Protein AF-A0A7C4FM91-F1 (afdb_monomer_lite)

Secondary structure (DSSP, 8-state):
-EEESEEEETTEEEE-HHHHHHHHHH-TT---EEEE-SS-----GGG-TTEEEHHHHHHH--S--------TTS--

pLDDT: mean 87.68, std 8.22, range [59.72, 95.5]

Structure (mmCIF, N/CA/C/O backbone):
data_AF-A0A7C4FM91-F1
#
_entry.id   AF-A0A7C4FM91-F1
#
loop_
_atom_site.group_PDB
_atom_site.id
_atom_site.type_symbol
_atom_site.label_atom_id
_atom_site.label_alt_id
_atom_site.label_comp_id
_atom_site.label_asym_id
_atom_site.label_entity_id
_atom_site.label_seq_id
_atom_site.pdbx_PDB_ins_code
_atom_site.Cartn_x
_atom_site.Cartn_y
_atom_site.Cartn_z
_atom_site.occupancy
_atom_site.B_iso_or_equiv
_atom_site.auth_seq_id
_atom_site.auth_comp_id
_atom_site.auth_asym_id
_atom_site.auth_atom_id
_atom_site.pdbx_PDB_model_num
ATOM 1 N N . MET A 1 1 ? -2.312 3.834 0.329 1.00 93.44 1 MET A N 1
ATOM 2 C CA . MET A 1 1 ? -2.308 2.841 -0.773 1.00 93.44 1 MET A CA 1
ATOM 3 C C . MET A 1 1 ? -1.336 1.733 -0.423 1.00 93.44 1 MET A C 1
ATOM 5 O O . MET A 1 1 ? -0.210 2.046 -0.065 1.00 93.44 1 MET A O 1
ATOM 9 N N . PHE A 1 2 ? -1.760 0.477 -0.533 1.00 94.25 2 PHE A N 1
ATOM 10 C CA . PHE A 1 2 ? -0.875 -0.688 -0.463 1.00 94.25 2 PHE A CA 1
ATOM 11 C C . PHE A 1 2 ? -0.686 -1.235 -1.876 1.00 94.25 2 PHE A C 1
ATOM 13 O O . PHE A 1 2 ? -1.655 -1.306 -2.629 1.00 94.25 2 PHE A O 1
ATOM 20 N N . THR A 1 3 ? 0.544 -1.572 -2.256 1.00 92.75 3 THR A N 1
ATOM 21 C CA . THR A 1 3 ? 0.857 -2.010 -3.623 1.00 92.75 3 THR A CA 1
ATOM 22 C C . THR A 1 3 ? 2.121 -2.869 -3.670 1.00 92.75 3 THR A C 1
ATOM 24 O O . THR A 1 3 ? 2.859 -2.968 -2.691 1.00 92.75 3 THR A O 1
ATOM 27 N N . VAL A 1 4 ? 2.384 -3.472 -4.827 1.00 91.38 4 VAL A N 1
ATOM 28 C CA . VAL A 1 4 ? 3.655 -4.123 -5.174 1.00 91.38 4 VAL A CA 1
ATOM 29 C C . VAL A 1 4 ? 4.373 -3.323 -6.265 1.00 91.38 4 VAL A C 1
ATOM 31 O O . VAL A 1 4 ? 3.793 -2.422 -6.864 1.00 91.38 4 VAL A O 1
ATOM 34 N N . TYR A 1 5 ? 5.633 -3.642 -6.555 1.00 85.56 5 TYR A N 1
ATOM 35 C CA . TYR A 1 5 ? 6.320 -3.073 -7.726 1.00 85.56 5 TYR A CA 1
ATOM 36 C C . TYR A 1 5 ? 5.923 -3.765 -9.036 1.00 85.56 5 TYR A C 1
ATOM 38 O O . TYR A 1 5 ? 5.855 -3.168 -10.111 1.00 85.56 5 TYR A O 1
ATOM 46 N N . GLY A 1 6 ? 5.638 -5.055 -8.934 1.00 88.50 6 GLY A N 1
ATOM 47 C CA . GLY A 1 6 ? 5.261 -5.896 -10.045 1.00 88.50 6 GLY A CA 1
ATOM 48 C C . GLY A 1 6 ? 4.833 -7.263 -9.555 1.00 88.50 6 GLY A C 1
ATOM 49 O O . GLY A 1 6 ? 4.928 -7.569 -8.365 1.00 88.50 6 GLY A O 1
ATOM 50 N N . TYR A 1 7 ? 4.363 -8.083 -10.480 1.00 90.31 7 TYR A N 1
ATOM 51 C CA . TYR A 1 7 ? 3.897 -9.430 -10.186 1.00 90.31 7 TYR A CA 1
ATOM 52 C C . TYR A 1 7 ? 4.294 -10.397 -11.306 1.00 90.31 7 TYR A C 1
ATOM 54 O O . TYR A 1 7 ? 4.416 -9.988 -12.466 1.00 90.31 7 TYR A O 1
ATOM 62 N N . PRO A 1 8 ? 4.510 -11.683 -10.990 1.00 91.44 8 PRO A N 1
ATOM 63 C CA . PRO A 1 8 ? 4.721 -12.701 -11.992 1.00 91.44 8 PRO A CA 1
ATOM 64 C C . PRO A 1 8 ? 3.368 -13.137 -12.561 1.00 91.44 8 PRO A C 1
ATOM 66 O O . PRO A 1 8 ? 2.422 -13.430 -11.834 1.00 91.44 8 PRO A O 1
ATOM 69 N N . TYR A 1 9 ? 3.276 -13.220 -13.881 1.00 93.25 9 TYR A N 1
ATOM 70 C CA . TYR A 1 9 ? 2.121 -13.763 -14.578 1.00 93.25 9 TYR A CA 1
ATOM 71 C C . TYR A 1 9 ? 2.584 -14.495 -15.833 1.00 93.25 9 TYR A C 1
ATOM 73 O O . TYR A 1 9 ? 3.371 -13.972 -16.619 1.00 93.25 9 TYR A O 1
ATOM 81 N N . LYS A 1 10 ? 2.131 -15.742 -16.011 1.00 95.25 10 LYS A N 1
ATOM 82 C CA . LYS A 1 10 ? 2.489 -16.593 -17.165 1.00 95.25 10 LYS A CA 1
ATOM 83 C C . LYS A 1 10 ? 4.004 -16.645 -17.450 1.00 95.25 10 LYS A C 1
ATOM 85 O O . LYS A 1 10 ? 4.433 -16.523 -18.594 1.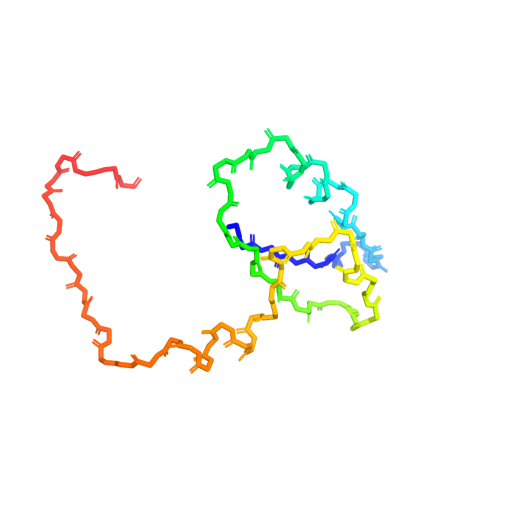00 95.25 10 LYS A O 1
ATOM 90 N N . GLY A 1 11 ? 4.814 -16.794 -16.398 1.00 92.88 11 GLY A N 1
ATOM 91 C CA . GLY A 1 11 ? 6.276 -16.898 -16.505 1.00 92.88 11 GLY A CA 1
ATOM 92 C C . GLY A 1 11 ? 7.004 -15.587 -16.824 1.00 92.88 11 GLY A C 1
ATOM 93 O O . GLY A 1 11 ? 8.200 -15.616 -17.098 1.00 92.88 11 GLY A O 1
ATOM 94 N N . LYS A 1 12 ? 6.312 -14.441 -16.798 1.00 91.38 12 LYS A N 1
ATOM 95 C CA . LYS A 1 12 ? 6.893 -13.108 -17.014 1.00 91.38 12 LYS A CA 1
ATOM 96 C C . LYS A 1 12 ? 6.612 -12.202 -15.823 1.00 91.38 12 LYS A C 1
ATOM 98 O O . LYS A 1 12 ? 5.566 -12.324 -15.195 1.00 91.38 12 LYS A O 1
ATOM 103 N N . VAL A 1 13 ? 7.523 -11.279 -15.534 1.00 90.56 13 VAL A N 1
ATOM 104 C CA . VAL A 1 13 ? 7.310 -10.241 -14.518 1.00 90.56 13 VAL A CA 1
ATOM 105 C C . VAL A 1 13 ? 6.717 -9.003 -15.180 1.00 90.56 13 VAL A C 1
ATOM 107 O O . VAL A 1 13 ? 7.281 -8.479 -16.139 1.00 90.56 13 VAL A O 1
ATOM 110 N N . TYR A 1 14 ? 5.589 -8.536 -14.653 1.00 89.19 14 TYR A N 1
ATOM 111 C CA . TYR A 1 14 ? 4.923 -7.314 -15.085 1.00 89.19 14 TYR A CA 1
ATOM 112 C C . TYR A 1 14 ? 5.142 -6.223 -14.048 1.00 89.19 14 TYR A C 1
ATOM 114 O O . TYR A 1 14 ? 4.829 -6.416 -12.875 1.00 89.19 14 TYR A O 1
ATOM 122 N N . SER A 1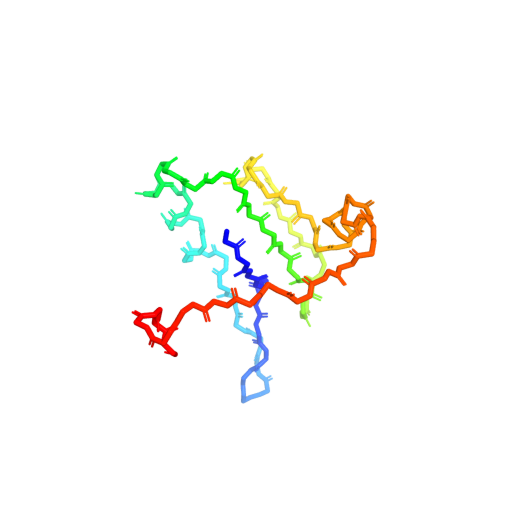 15 ? 5.671 -5.080 -14.482 1.00 87.62 15 SER A N 1
ATOM 123 C CA . SER A 1 15 ? 5.779 -3.891 -13.636 1.00 87.62 15 SER A CA 1
ATOM 124 C C . SER A 1 15 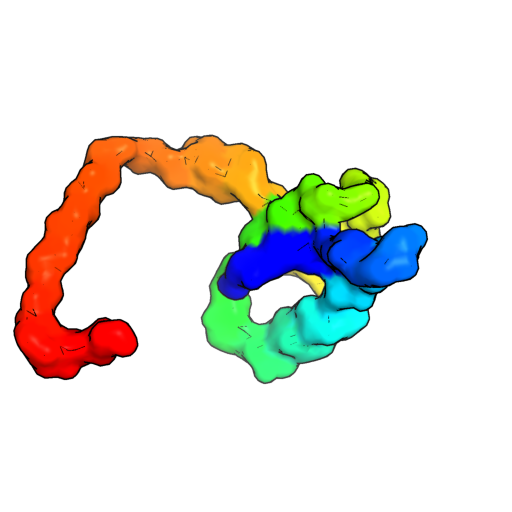? 4.429 -3.189 -13.545 1.00 87.62 15 SER A C 1
ATOM 126 O O . SER A 1 15 ? 3.754 -3.008 -14.558 1.00 87.62 15 SER A O 1
ATOM 128 N N . ILE A 1 16 ? 4.062 -2.763 -12.338 1.00 88.25 16 ILE A N 1
ATOM 129 C CA . ILE A 1 16 ? 2.914 -1.879 -12.097 1.00 88.25 16 ILE A CA 1
ATOM 130 C C . ILE A 1 16 ? 3.343 -0.467 -11.687 1.00 88.25 16 ILE A C 1
ATOM 132 O O . ILE A 1 16 ? 2.495 0.371 -11.384 1.00 88.25 16 ILE A O 1
ATOM 136 N N . SER A 1 17 ? 4.652 -0.191 -11.720 1.00 84.69 17 SER A N 1
ATOM 137 C CA . SER A 1 17 ? 5.217 1.108 -11.354 1.00 84.69 17 SER A CA 1
ATOM 138 C C . SER A 1 17 ? 4.580 2.293 -12.094 1.00 84.69 17 SER A C 1
ATOM 140 O O . SER A 1 17 ? 4.165 3.235 -11.417 1.00 84.69 17 SER A O 1
ATOM 142 N N . PRO A 1 18 ? 4.391 2.255 -13.435 1.00 87.44 18 PRO A N 1
ATOM 143 C CA . PRO A 1 18 ? 3.800 3.382 -14.160 1.00 87.44 18 PRO A CA 1
ATOM 144 C C . PRO A 1 18 ? 2.400 3.752 -13.652 1.00 87.44 18 PRO A C 1
ATOM 146 O O . PRO A 1 18 ? 2.131 4.919 -13.376 1.00 87.44 18 PRO A O 1
ATOM 149 N N . ASN A 1 19 ? 1.544 2.750 -13.435 1.00 89.81 19 ASN A N 1
ATOM 150 C CA . ASN A 1 19 ? 0.176 2.952 -12.953 1.00 89.81 19 ASN A CA 1
ATOM 151 C C . ASN A 1 19 ? 0.171 3.521 -11.529 1.00 89.81 19 ASN A C 1
ATOM 153 O O . ASN A 1 19 ? -0.605 4.415 -11.204 1.00 89.81 19 ASN A O 1
ATOM 157 N N . MET A 1 20 ? 1.054 3.013 -10.669 1.00 89.00 20 MET A N 1
ATOM 158 C CA . MET A 1 20 ? 1.196 3.505 -9.302 1.00 89.00 20 MET A CA 1
ATOM 159 C C . MET A 1 20 ? 1.637 4.978 -9.272 1.00 89.00 20 MET A C 1
ATOM 161 O O . MET A 1 20 ? 1.088 5.751 -8.488 1.00 89.00 20 MET A O 1
ATOM 165 N N . ILE A 1 21 ? 2.597 5.373 -10.115 1.00 89.50 21 ILE A N 1
ATOM 166 C CA . ILE A 1 21 ? 3.059 6.765 -10.228 1.00 89.50 21 ILE A CA 1
ATOM 167 C C . ILE A 1 21 ? 1.923 7.674 -10.708 1.00 89.50 21 ILE A C 1
ATOM 169 O O . ILE A 1 21 ? 1.719 8.756 -10.155 1.00 89.50 21 ILE A O 1
ATOM 173 N N . GLU A 1 22 ? 1.156 7.235 -11.704 1.00 92.31 22 GLU A N 1
ATOM 174 C CA . GLU A 1 22 ? 0.007 7.981 -12.215 1.00 92.31 22 GLU A CA 1
ATOM 175 C C . GLU A 1 22 ? -1.066 8.194 -11.138 1.00 92.31 22 GLU A C 1
ATOM 177 O O . GLU A 1 22 ? -1.520 9.322 -10.935 1.00 92.31 22 GLU A O 1
ATOM 182 N N . ILE A 1 23 ? -1.416 7.148 -10.384 1.00 92.44 23 ILE A N 1
ATOM 183 C CA . ILE A 1 23 ? -2.362 7.241 -9.264 1.00 92.44 23 ILE A CA 1
ATOM 184 C C . ILE A 1 23 ? -1.825 8.189 -8.185 1.00 92.44 23 ILE A C 1
ATOM 186 O O . ILE A 1 23 ? -2.541 9.081 -7.735 1.00 92.44 23 ILE A O 1
ATOM 190 N N . ALA A 1 24 ? -0.558 8.045 -7.790 1.00 90.94 24 ALA A N 1
ATOM 191 C CA . ALA A 1 24 ? 0.050 8.877 -6.753 1.00 90.94 24 ALA A CA 1
ATOM 192 C C . ALA A 1 24 ? 0.064 10.373 -7.112 1.00 90.94 24 ALA A C 1
ATOM 194 O O . ALA A 1 24 ? -0.080 11.213 -6.223 1.00 90.94 24 ALA A O 1
ATOM 195 N N . ARG A 1 25 ? 0.208 10.711 -8.401 1.00 91.50 25 ARG A N 1
ATOM 196 C CA . ARG A 1 25 ? 0.153 12.099 -8.892 1.00 91.50 25 ARG A CA 1
ATOM 197 C C . ARG A 1 25 ? -1.266 12.670 -8.915 1.00 91.50 25 ARG A C 1
ATOM 199 O O . ARG A 1 25 ? -1.430 13.861 -8.678 1.00 91.50 25 ARG A O 1
ATOM 206 N N . ASN A 1 26 ? -2.271 11.840 -9.193 1.00 94.81 26 ASN A N 1
ATOM 207 C CA . ASN A 1 26 ? -3.653 12.287 -9.400 1.00 94.81 26 ASN A CA 1
ATOM 208 C C . ASN A 1 26 ? -4.563 12.132 -8.169 1.00 94.81 26 ASN A C 1
ATOM 210 O O . ASN A 1 26 ? -5.686 12.631 -8.179 1.00 94.81 26 ASN A O 1
ATOM 214 N N . VAL A 1 27 ? -4.098 11.481 -7.099 1.00 94.69 27 VAL A N 1
ATOM 215 C CA . VAL A 1 27 ? -4.843 11.328 -5.838 1.00 94.69 27 VAL A CA 1
ATOM 216 C C . VAL A 1 27 ? -4.169 12.159 -4.736 1.00 94.69 27 VAL A C 1
ATOM 218 O O . VAL A 1 27 ? -3.358 11.634 -3.971 1.00 94.69 27 VAL A O 1
ATOM 221 N N . PRO A 1 28 ? -4.477 13.464 -4.613 1.00 90.75 28 PRO A N 1
ATOM 222 C CA . PRO A 1 28 ? -3.818 14.342 -3.642 1.00 90.75 28 PRO A CA 1
ATOM 223 C C . PRO A 1 28 ? -4.096 13.952 -2.182 1.00 90.75 28 PRO A C 1
ATOM 225 O O . PRO A 1 28 ? -3.237 14.169 -1.327 1.00 90.75 28 PRO A O 1
ATOM 228 N N . SER A 1 29 ? -5.247 13.323 -1.908 1.00 95.31 29 SER A N 1
ATOM 229 C CA . SER A 1 29 ? -5.615 12.777 -0.592 1.00 95.31 29 SER A CA 1
ATOM 230 C C . SER A 1 29 ? -4.803 11.544 -0.186 1.00 95.31 29 SER A C 1
ATOM 232 O O . SER A 1 29 ? -4.936 11.059 0.933 1.00 95.31 29 SER A O 1
ATOM 234 N N . LEU A 1 30 ? -3.959 11.010 -1.072 1.00 94.12 30 LEU A N 1
ATOM 235 C CA . LEU A 1 30 ? -3.111 9.875 -0.752 1.00 94.12 30 LEU A CA 1
ATOM 236 C C . LEU A 1 30 ? -2.018 10.298 0.235 1.00 94.12 30 LEU A C 1
ATOM 238 O O . LEU A 1 30 ? -1.102 11.035 -0.125 1.00 94.12 30 LEU A O 1
ATOM 242 N N . GLU A 1 31 ? -2.100 9.819 1.473 1.00 93.81 31 GLU A N 1
ATOM 243 C CA . GLU A 1 31 ? -1.165 10.205 2.541 1.00 93.81 31 GLU A CA 1
ATOM 244 C C . GLU A 1 31 ? 0.111 9.360 2.558 1.00 93.81 31 GLU A C 1
ATOM 246 O O . GLU A 1 31 ? 1.207 9.887 2.730 1.00 93.81 31 GLU A O 1
ATOM 251 N N . LYS A 1 32 ? -0.024 8.049 2.348 1.00 93.75 32 LYS A N 1
ATOM 252 C CA . LYS A 1 32 ? 1.082 7.091 2.428 1.00 93.75 32 LYS A CA 1
ATOM 253 C C . LYS A 1 32 ? 0.941 6.004 1.366 1.00 93.75 32 LYS A C 1
ATOM 255 O O . LYS A 1 32 ? -0.164 5.517 1.082 1.00 93.75 32 LYS A O 1
ATOM 260 N N . ILE A 1 33 ? 2.072 5.616 0.787 1.00 93.75 33 ILE A N 1
ATOM 261 C CA . ILE A 1 33 ? 2.191 4.506 -0.157 1.00 93.75 33 ILE A CA 1
ATOM 262 C C . ILE A 1 33 ? 3.060 3.442 0.503 1.00 93.75 33 ILE A C 1
ATOM 264 O O . ILE A 1 33 ? 4.197 3.707 0.867 1.00 93.75 33 ILE A O 1
ATOM 268 N N . ILE A 1 34 ? 2.519 2.246 0.690 1.00 94.12 34 ILE A N 1
ATOM 269 C CA . ILE A 1 34 ? 3.235 1.136 1.313 1.00 94.12 34 ILE A CA 1
ATOM 270 C C . ILE A 1 34 ? 3.493 0.099 0.228 1.00 94.12 34 ILE A C 1
ATOM 272 O O . ILE A 1 34 ? 2.548 -0.437 -0.360 1.00 94.12 34 ILE A O 1
ATOM 276 N N . VAL A 1 35 ? 4.772 -0.138 -0.064 1.00 91.62 35 VAL A N 1
ATOM 277 C CA . VAL A 1 35 ? 5.213 -0.982 -1.180 1.00 91.62 35 VAL A CA 1
ATOM 278 C C . VAL A 1 35 ? 5.771 -2.303 -0.659 1.00 91.62 35 VAL A C 1
ATOM 280 O O . VAL A 1 35 ? 6.700 -2.325 0.149 1.00 91.62 35 VAL A O 1
ATOM 283 N N . VAL A 1 36 ? 5.227 -3.411 -1.157 1.00 91.38 36 VAL A N 1
ATOM 284 C CA . VAL A 1 36 ? 5.728 -4.770 -0.919 1.00 91.38 36 VAL A CA 1
ATOM 285 C C . VAL A 1 36 ? 6.632 -5.187 -2.088 1.00 91.38 36 VAL A C 1
ATOM 287 O O . VAL A 1 36 ? 6.220 -5.158 -3.253 1.00 91.38 36 VAL A O 1
ATOM 290 N N . LEU A 1 37 ? 7.870 -5.595 -1.798 1.00 86.12 37 LEU A N 1
ATOM 291 C CA . LEU A 1 37 ? 8.838 -6.048 -2.807 1.00 86.12 37 LEU A CA 1
ATOM 292 C C . LEU A 1 37 ? 8.576 -7.507 -3.197 1.00 86.12 37 LEU A C 1
ATOM 294 O O . LEU A 1 37 ? 9.168 -8.432 -2.655 1.00 86.12 37 LEU A O 1
ATOM 298 N N . TYR A 1 38 ? 7.654 -7.716 -4.135 1.00 86.50 38 TYR A N 1
ATOM 299 C CA . TYR A 1 38 ? 7.192 -9.062 -4.484 1.00 86.50 38 TYR A CA 1
ATOM 300 C C . TYR A 1 38 ? 8.061 -9.804 -5.521 1.00 86.50 38 TYR A C 1
ATOM 302 O O . TYR A 1 38 ? 8.135 -11.028 -5.487 1.00 86.50 38 TYR A O 1
ATOM 310 N N . VAL A 1 39 ? 8.706 -9.094 -6.458 1.00 81.00 39 VAL A N 1
ATOM 311 C CA . VAL A 1 39 ? 9.411 -9.715 -7.608 1.00 81.00 39 VAL A CA 1
ATOM 312 C C . VAL A 1 39 ? 10.809 -9.164 -7.910 1.00 81.00 39 VAL A C 1
ATOM 314 O O . VAL A 1 39 ? 11.556 -9.838 -8.613 1.00 81.00 39 VAL A O 1
ATOM 317 N N . ASN A 1 40 ? 11.175 -7.962 -7.439 1.00 65.75 40 ASN A N 1
ATOM 318 C CA . ASN A 1 40 ? 12.541 -7.419 -7.532 1.00 65.75 40 ASN A CA 1
ATOM 319 C C . ASN A 1 40 ? 12.718 -6.159 -6.654 1.00 65.75 40 ASN A C 1
ATOM 321 O O . ASN A 1 40 ? 11.749 -5.432 -6.438 1.00 65.75 40 ASN A O 1
ATOM 325 N N . GLU A 1 41 ? 13.949 -5.900 -6.195 1.00 59.72 41 GLU A N 1
ATOM 326 C CA . GLU A 1 41 ? 14.300 -4.933 -5.131 1.00 59.72 41 GLU A CA 1
ATOM 327 C C . GLU A 1 41 ? 14.812 -3.573 -5.641 1.00 59.72 41 GLU A C 1
ATOM 329 O O . GLU A 1 41 ? 14.860 -2.600 -4.890 1.00 59.72 41 GLU A O 1
ATOM 334 N N . ASN A 1 42 ? 15.187 -3.474 -6.921 1.00 63.59 42 ASN A N 1
ATOM 335 C CA . ASN A 1 42 ? 15.794 -2.259 -7.469 1.00 63.59 42 ASN A CA 1
ATOM 336 C C . ASN A 1 42 ? 14.730 -1.279 -7.972 1.00 63.59 42 ASN A C 1
ATOM 338 O O . ASN A 1 42 ? 14.267 -1.355 -9.113 1.00 63.59 42 ASN A O 1
ATOM 342 N N . MET A 1 43 ? 14.343 -0.357 -7.092 1.00 63.50 43 MET A N 1
ATOM 343 C CA . MET A 1 43 ? 13.329 0.658 -7.349 1.00 63.50 43 MET A CA 1
ATOM 344 C C . MET A 1 43 ? 13.926 2.067 -7.289 1.00 63.50 43 MET A C 1
ATOM 346 O O . MET A 1 43 ? 14.657 2.412 -6.361 1.00 63.50 43 MET A O 1
ATOM 350 N N . ALA A 1 44 ? 13.584 2.904 -8.270 1.00 64.69 44 ALA A N 1
ATOM 351 C CA . ALA A 1 44 ? 13.869 4.334 -8.225 1.00 64.69 44 ALA A CA 1
ATOM 352 C C . ALA A 1 44 ? 12.790 5.042 -7.384 1.00 64.69 44 ALA A C 1
ATOM 354 O O . ALA A 1 44 ? 11.708 5.363 -7.871 1.00 64.69 44 ALA A O 1
ATOM 355 N N . TRP A 1 45 ? 13.079 5.263 -6.101 1.00 70.12 45 TRP A N 1
ATOM 356 C CA . TRP A 1 45 ? 12.148 5.845 -5.119 1.00 70.12 45 TRP A CA 1
ATOM 357 C C . TRP A 1 45 ? 11.859 7.338 -5.320 1.00 70.12 45 TRP A C 1
ATOM 359 O O . TRP A 1 45 ? 10.900 7.866 -4.761 1.00 70.12 45 TRP A O 1
ATOM 369 N N . SER A 1 46 ? 12.659 8.030 -6.136 1.00 76.12 46 SER A N 1
ATOM 370 C CA . SER A 1 46 ? 12.566 9.482 -6.332 1.00 76.12 46 SER A CA 1
ATOM 371 C C . SER A 1 46 ? 11.225 9.951 -6.901 1.00 76.12 46 SER A C 1
ATOM 373 O O . SER A 1 46 ? 10.854 11.104 -6.704 1.00 76.12 46 SER A O 1
ATOM 375 N N . GLU A 1 47 ? 10.482 9.082 -7.591 1.00 78.81 47 GLU A N 1
ATOM 376 C CA . GLU A 1 47 ? 9.186 9.433 -8.185 1.00 78.81 47 GLU A CA 1
ATOM 377 C C . GLU A 1 47 ? 7.998 9.284 -7.219 1.00 78.81 47 GLU A C 1
ATOM 379 O O . GLU A 1 47 ? 6.876 9.657 -7.566 1.00 78.81 47 GLU A O 1
ATOM 384 N N . LEU A 1 48 ? 8.223 8.759 -6.007 1.00 83.94 48 LEU A N 1
ATOM 385 C CA . LEU A 1 48 ? 7.175 8.460 -5.027 1.00 83.94 48 LEU A CA 1
ATOM 386 C C . LEU A 1 48 ? 7.575 8.942 -3.624 1.00 83.94 48 LEU A C 1
ATOM 388 O O . LEU A 1 48 ? 7.856 8.132 -2.743 1.00 83.94 48 LEU A O 1
ATOM 392 N N . PRO A 1 49 ? 7.547 10.259 -3.362 1.00 79.94 49 PRO A N 1
ATOM 393 C CA . PRO A 1 49 ? 8.035 10.827 -2.101 1.00 79.94 49 PRO A CA 1
ATOM 394 C C . PRO A 1 49 ? 7.230 10.407 -0.857 1.00 79.94 49 PRO A C 1
ATOM 396 O O . PRO A 1 49 ? 7.690 10.599 0.261 1.00 79.94 49 PRO A O 1
ATOM 399 N N . LYS A 1 50 ? 6.026 9.844 -1.035 1.00 89.94 50 LYS A N 1
ATOM 400 C CA . LYS A 1 50 ? 5.165 9.325 0.046 1.00 89.94 50 LYS A CA 1
ATOM 401 C C . LYS A 1 50 ? 5.294 7.807 0.238 1.00 89.94 50 LYS A C 1
ATOM 403 O O . LYS A 1 50 ? 4.487 7.220 0.965 1.00 89.94 50 LYS A O 1
ATOM 408 N N . ALA A 1 51 ? 6.222 7.164 -0.473 1.00 90.69 51 ALA A N 1
ATOM 409 C CA . ALA A 1 51 ? 6.398 5.722 -0.432 1.00 90.69 51 ALA A CA 1
ATOM 410 C C . ALA A 1 51 ? 7.384 5.285 0.648 1.00 90.69 51 ALA A C 1
ATOM 412 O O . ALA A 1 51 ? 8.464 5.851 0.781 1.00 90.69 51 ALA A O 1
ATOM 413 N N . ILE A 1 52 ? 6.995 4.241 1.374 1.00 91.94 52 ILE A N 1
ATOM 414 C CA . ILE A 1 52 ? 7.843 3.492 2.298 1.00 91.94 52 ILE A CA 1
ATOM 415 C C . ILE A 1 52 ? 7.734 2.001 1.990 1.00 91.94 52 ILE A C 1
ATOM 417 O O . ILE A 1 52 ? 6.744 1.534 1.405 1.00 91.94 52 ILE A O 1
ATOM 421 N N . LEU A 1 53 ? 8.738 1.241 2.412 1.00 91.19 53 LEU A N 1
ATOM 422 C CA . LEU A 1 53 ? 8.688 -0.211 2.311 1.00 91.19 53 LEU A CA 1
ATOM 423 C C . LEU A 1 53 ? 7.716 -0.794 3.335 1.00 91.19 53 LEU A C 1
ATOM 425 O O . LEU A 1 53 ? 7.563 -0.285 4.446 1.00 91.19 53 LEU A O 1
ATOM 429 N N . PHE A 1 54 ? 7.087 -1.913 2.984 1.00 91.94 54 PHE A N 1
ATOM 430 C CA . PHE A 1 54 ? 6.230 -2.649 3.912 1.00 91.94 54 PHE A CA 1
ATOM 431 C C . PHE A 1 54 ? 6.960 -3.008 5.213 1.00 91.94 54 PHE A C 1
ATOM 433 O O . PHE A 1 54 ? 6.403 -2.835 6.292 1.00 91.94 54 PHE A O 1
ATOM 440 N N . GLU A 1 55 ? 8.237 -3.383 5.130 1.00 90.44 55 GLU A N 1
ATOM 441 C CA . GLU A 1 55 ? 9.060 -3.679 6.309 1.00 90.44 55 GLU A CA 1
ATOM 442 C C . GLU A 1 55 ? 9.300 -2.462 7.213 1.00 90.44 55 GLU A C 1
ATOM 444 O O . GLU A 1 55 ? 9.471 -2.599 8.423 1.00 90.44 55 GLU A O 1
ATOM 449 N N . GLU A 1 56 ? 9.306 -1.252 6.654 1.00 91.62 56 GLU A N 1
ATOM 450 C CA . GLU A 1 56 ? 9.376 -0.015 7.436 1.00 91.62 56 GLU A CA 1
ATOM 451 C C . GLU A 1 56 ? 8.027 0.269 8.100 1.00 91.62 56 GLU A C 1
ATOM 453 O O . GLU A 1 56 ? 7.980 0.560 9.295 1.00 91.62 56 GLU A O 1
ATOM 458 N N . ALA A 1 57 ? 6.924 0.073 7.371 1.00 93.00 57 ALA A N 1
ATOM 459 C CA . ALA A 1 57 ? 5.574 0.205 7.911 1.00 93.00 57 ALA A CA 1
ATOM 460 C C . ALA A 1 57 ? 5.308 -0.780 9.06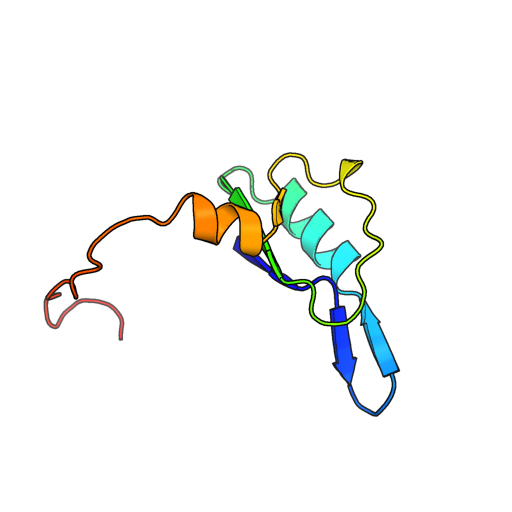6 1.00 93.00 57 ALA A C 1
ATOM 462 O O . ALA A 1 57 ? 4.705 -0.402 10.068 1.00 93.00 57 ALA A O 1
ATOM 463 N N . LEU A 1 58 ? 5.799 -2.021 8.974 1.00 91.12 58 LEU A N 1
ATOM 464 C CA . LEU A 1 58 ? 5.697 -3.010 10.053 1.00 91.12 58 LEU A CA 1
ATOM 465 C C . LEU A 1 58 ? 6.465 -2.588 11.311 1.00 91.12 58 LEU A C 1
ATOM 467 O O . LEU A 1 58 ? 6.005 -2.832 12.424 1.00 91.12 58 LEU A O 1
ATOM 471 N N . LYS A 1 59 ? 7.617 -1.924 11.158 1.00 90.88 59 LYS A N 1
ATOM 472 C CA . L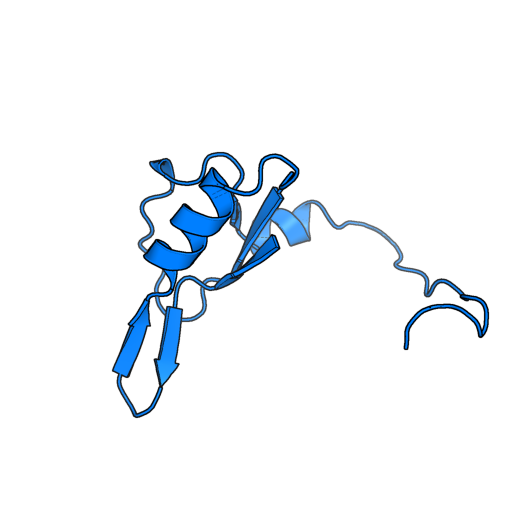YS A 1 59 ? 8.372 -1.385 12.301 1.00 90.88 59 LYS A CA 1
ATOM 473 C C . LYS A 1 59 ? 7.630 -0.240 12.989 1.00 90.88 59 LYS A C 1
ATOM 475 O O . LYS A 1 59 ? 7.775 -0.090 14.201 1.00 90.88 59 LYS A O 1
ATOM 480 N N . GLU A 1 60 ? 6.865 0.559 12.244 1.00 88.25 60 GLU A N 1
ATOM 481 C CA . GLU A 1 60 ? 5.982 1.594 12.800 1.00 88.25 60 GLU A CA 1
ATOM 482 C C . GLU A 1 60 ? 4.746 0.985 13.480 1.00 88.25 60 GLU A C 1
ATOM 484 O O . GLU A 1 60 ? 4.306 1.469 14.524 1.00 88.25 60 GLU A O 1
ATOM 489 N N . ALA A 1 61 ? 4.208 -0.100 12.919 1.00 83.94 61 ALA A N 1
ATOM 490 C CA . ALA A 1 61 ? 3.022 -0.797 13.401 1.00 83.94 61 ALA A CA 1
ATOM 491 C C . ALA A 1 61 ? 3.323 -1.639 14.658 1.00 83.94 61 ALA A C 1
ATOM 493 O O . ALA A 1 61 ? 3.411 -2.865 14.617 1.00 83.94 61 ALA A O 1
ATOM 494 N N . LYS A 1 62 ? 3.479 -0.974 15.807 1.00 79.94 62 LYS A N 1
ATOM 495 C CA . LYS A 1 62 ? 3.672 -1.614 17.118 1.00 79.94 62 LYS A CA 1
ATOM 496 C C . LYS A 1 62 ? 2.396 -1.556 17.952 1.00 79.94 62 LYS A C 1
ATOM 498 O O . LYS A 1 62 ? 1.801 -0.492 18.097 1.00 79.94 62 LYS A O 1
ATOM 503 N N . GLY A 1 63 ? 2.028 -2.671 18.581 1.00 79.94 63 GLY A N 1
ATOM 504 C CA . GLY A 1 63 ? 0.979 -2.699 19.603 1.00 79.94 63 GLY A CA 1
ATOM 505 C C . GLY A 1 63 ? 0.163 -3.988 19.632 1.00 79.94 63 GLY A C 1
ATOM 506 O O . GLY A 1 63 ? 0.372 -4.903 18.841 1.00 79.94 63 GLY A O 1
ATOM 507 N N . ASN A 1 64 ? -0.792 -4.037 20.562 1.00 86.25 64 ASN A N 1
ATOM 508 C CA . ASN A 1 64 ? -1.814 -5.077 20.602 1.00 86.25 64 ASN A CA 1
ATOM 509 C C . ASN A 1 64 ? -2.968 -4.659 19.690 1.00 86.25 64 ASN A C 1
ATOM 511 O O . ASN A 1 64 ? -3.785 -3.819 20.074 1.00 86.25 64 ASN A O 1
ATOM 515 N N . PHE A 1 65 ? -3.030 -5.238 18.493 1.00 89.06 65 PHE A N 1
ATOM 516 C CA . PHE A 1 65 ? -4.169 -5.054 17.601 1.00 89.06 65 PHE A CA 1
ATOM 517 C C . PHE A 1 65 ? -5.416 -5.655 18.247 1.00 89.06 65 PHE A C 1
ATOM 519 O O . PHE A 1 65 ? -5.425 -6.817 18.656 1.00 89.06 65 PHE A O 1
ATOM 526 N N . LYS A 1 66 ? -6.467 -4.847 18.361 1.00 90.31 66 LYS A N 1
ATOM 527 C CA . LYS A 1 66 ? -7.783 -5.295 18.805 1.00 90.31 66 LYS A CA 1
ATOM 528 C C . LYS A 1 66 ? -8.708 -5.290 17.607 1.00 90.31 66 LYS A C 1
ATOM 530 O O . LYS A 1 66 ? -8.654 -4.379 16.788 1.00 90.31 66 LYS A O 1
ATOM 535 N N . PHE A 1 67 ? -9.554 -6.303 17.527 1.00 90.75 67 PHE A N 1
ATOM 536 C CA . PHE A 1 67 ? -10.639 -6.300 16.566 1.00 90.75 67 PHE A CA 1
ATOM 537 C C . PHE A 1 67 ? -11.670 -5.245 16.983 1.00 90.75 67 PHE A C 1
ATOM 539 O O . PHE A 1 67 ? -12.124 -5.249 18.130 1.00 90.75 67 PHE A O 1
ATOM 546 N N . GLU A 1 68 ? -12.011 -4.337 16.075 1.00 89.88 68 GLU A N 1
ATOM 547 C CA . GLU A 1 68 ? -13.070 -3.356 16.294 1.00 89.88 68 GLU A CA 1
ATOM 548 C C . GLU A 1 68 ? -14.429 -4.006 16.009 1.00 89.88 68 GLU A C 1
ATOM 550 O O . GLU A 1 68 ? -14.646 -4.571 14.938 1.00 89.88 68 GLU A O 1
ATOM 555 N N . GLN A 1 69 ? -15.346 -3.961 16.980 1.00 92.12 69 GLN A N 1
ATOM 556 C CA . GLN A 1 69 ? -16.727 -4.384 16.758 1.00 92.12 69 GLN A CA 1
ATOM 557 C C . GLN A 1 69 ? -17.483 -3.260 16.051 1.00 92.12 69 GLN A C 1
ATOM 559 O O . GLN A 1 69 ? -17.688 -2.193 16.625 1.00 92.12 69 GLN A O 1
ATOM 564 N N . ILE A 1 70 ? -17.907 -3.521 14.820 1.00 93.56 70 ILE A N 1
ATOM 565 C CA . ILE A 1 70 ? -18.642 -2.574 13.979 1.00 93.56 70 ILE A CA 1
ATOM 566 C C . ILE A 1 70 ? -20.138 -2.924 13.942 1.00 93.56 70 ILE A C 1
ATOM 568 O O . ILE A 1 70 ? -20.523 -4.072 14.175 1.00 93.56 70 ILE A O 1
ATOM 572 N N . SER A 1 71 ? -20.999 -1.932 13.686 1.00 94.06 71 SER A N 1
ATOM 573 C CA . SER A 1 71 ? -22.448 -2.154 13.555 1.00 94.06 71 SER A CA 1
ATOM 574 C C . SER A 1 71 ? -22.793 -2.901 12.264 1.00 94.06 71 SER A C 1
ATOM 576 O O . SER A 1 71 ? -22.017 -2.890 11.309 1.00 94.06 71 SER A O 1
ATOM 578 N N . PHE A 1 72 ? -23.989 -3.495 12.221 1.00 92.69 72 PHE A N 1
ATOM 579 C CA . PHE A 1 72 ? -24.487 -4.246 11.063 1.00 92.69 72 PHE A CA 1
ATOM 580 C C . PHE A 1 72 ? -24.562 -3.418 9.769 1.00 92.69 72 PHE A C 1
ATOM 582 O O . PHE A 1 72 ? -24.407 -3.968 8.687 1.00 92.69 72 PHE A O 1
ATOM 589 N N . ASP A 1 73 ? -24.762 -2.104 9.877 1.00 95.50 73 ASP A N 1
ATOM 590 C CA . ASP A 1 73 ? -24.877 -1.205 8.722 1.00 95.50 73 ASP A CA 1
ATOM 591 C C . ASP A 1 73 ? -23.523 -0.834 8.087 1.00 95.50 73 ASP A C 1
ATOM 593 O O . ASP A 1 73 ? -23.488 -0.116 7.085 1.00 95.50 73 ASP A O 1
ATOM 597 N N . ASN A 1 74 ? -22.396 -1.277 8.661 1.00 91.50 74 ASN A N 1
ATOM 598 C CA . ASN A 1 74 ? -21.090 -1.050 8.045 1.00 91.50 74 ASN A CA 1
ATOM 599 C C . ASN A 1 74 ? -20.940 -1.888 6.762 1.00 91.50 74 ASN A C 1
ATOM 601 O O . ASN A 1 74 ? -21.437 -3.015 6.717 1.00 91.50 74 ASN A O 1
ATOM 605 N N . PRO A 1 75 ? -20.236 -1.377 5.730 1.00 90.31 75 PRO A N 1
ATOM 606 C CA 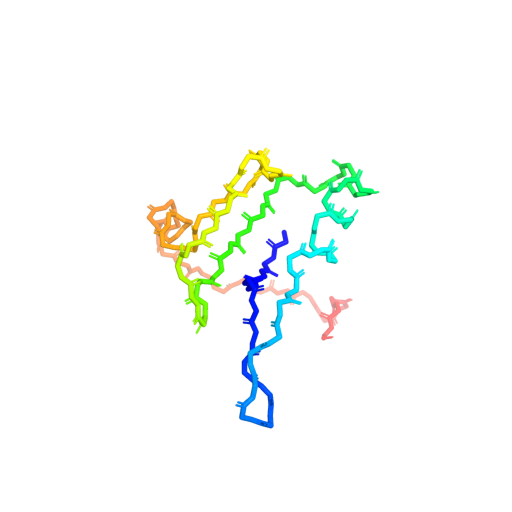. PRO A 1 75 ? -19.954 -2.143 4.521 1.00 90.31 75 PRO A CA 1
ATOM 607 C C . PRO A 1 75 ? -19.294 -3.487 4.847 1.00 90.31 75 PRO A C 1
ATOM 609 O O . PRO A 1 75 ? -18.321 -3.528 5.603 1.00 90.31 75 PRO A O 1
ATOM 612 N N . VAL A 1 76 ? -19.837 -4.558 4.263 1.00 71.06 76 VAL A N 1
ATOM 613 C CA . VAL A 1 76 ? -19.290 -5.923 4.326 1.00 71.06 76 VAL A CA 1
ATOM 614 C C . VAL A 1 76 ? -18.306 -6.200 3.200 1.00 71.06 76 VAL A C 1
ATOM 616 O O . VAL A 1 76 ? -18.505 -5.655 2.089 1.00 71.06 76 VAL A O 1
#

Radius of gyration: 15.63 Å; chains: 1; bounding box: 41×31×38 Å

Sequence (76 aa):
MFTVYGYPYKGKVYSISPNMIEIARNVPSLEKIIVVLYVNENMAWSELPKAILFEEALKEAKGNFKFEQISFDNPV

Foldseek 3Di:
DEEEQWDDDPNDTDGPVVVVLVCQVVPPVDQAYEYEHHDDDDDDCPSPPRYDYNVVVVVVPDDDDDDDDDDPPDDD